Protein AF-A0A519RI05-F1 (afdb_monomer)

Radius of gyration: 17.78 Å; Cα contacts (8 Å, |Δi|>4): 176; chains: 1; bounding box: 58×32×53 Å

Mean predicted aligned error: 11.4 Å

Foldseek 3Di:
DDDDDPVPPPPDPVVCQPFFKKKWFQDPVGIWIKTAGPVQKIFTPAACPQPRHHRMFGWDDDPQKIFTPRYPPDPHGPDIWGWDDPDPAWIDTPGMIMGTDD

Sequence (102 aa):
MKQIIPLLLFLLISCSNKSTLEGRWVSYDGVIDCELFENNTYAFPGRNPFNGEPSKGFYKFKNDTLSLYANKTDKKPYMATKITFISKDEITFEQLSLRRKE

Nearest PDB structures (foldseek):
  7z8j-assembly1_h  TM=3.856E-01  e=6.309E+00  Homo sapiens
  7z8f-assembly1_h  TM=3.630E-01  e=6.663E+00  Homo sapiens
  8ptk-assembly1_h  TM=2.881E-01  e=6.309E+00  Homo sapiens
  7z8f-assembly1_o  TM=2.668E-01  e=7.036E+00  Homo sapiens

Structure (mmCIF, N/CA/C/O backbone):
data_AF-A0A519RI05-F1
#
_entry.id   AF-A0A519RI05-F1
#
loop_
_atom_site.group_PDB
_atom_site.id
_atom_site.type_symbol
_atom_site.label_atom_id
_atom_site.label_alt_id
_atom_site.label_comp_id
_atom_site.label_asym_id
_atom_site.label_entity_id
_atom_site.label_seq_id
_atom_site.pdbx_PDB_ins_code
_atom_site.Cartn_x
_atom_site.Cartn_y
_atom_site.Cartn_z
_atom_site.occupancy
_atom_site.B_iso_or_equiv
_atom_site.auth_seq_id
_atom_site.auth_comp_id
_atom_site.auth_asym_id
_atom_site.auth_atom_id
_atom_site.pdbx_PDB_model_num
ATOM 1 N N . MET A 1 1 ? 41.779 -2.185 35.899 1.00 37.72 1 MET A N 1
ATOM 2 C CA . MET A 1 1 ? 41.501 -3.247 34.911 1.00 37.72 1 MET A CA 1
ATOM 3 C C . MET A 1 1 ? 40.049 -3.130 34.461 1.00 37.72 1 MET A C 1
ATOM 5 O O . MET A 1 1 ? 39.182 -3.118 35.316 1.00 37.72 1 MET A O 1
ATOM 9 N N . LYS A 1 2 ? 39.869 -2.981 33.141 1.00 48.72 2 LYS A N 1
ATOM 10 C CA . LYS A 1 2 ? 38.791 -3.435 32.234 1.00 48.72 2 LYS A CA 1
ATOM 11 C C . LYS A 1 2 ? 37.300 -3.231 32.583 1.00 48.72 2 LYS A C 1
ATOM 13 O O . LYS A 1 2 ? 36.772 -3.754 33.553 1.00 48.72 2 LYS A O 1
ATOM 18 N N . GLN A 1 3 ? 36.654 -2.529 31.647 1.00 46.66 3 GLN A N 1
ATOM 19 C CA . GLN A 1 3 ? 35.223 -2.328 31.422 1.00 46.66 3 GLN A CA 1
ATOM 20 C C . GLN A 1 3 ? 34.454 -3.657 31.309 1.00 46.66 3 GLN A C 1
ATOM 22 O O . GLN A 1 3 ? 34.849 -4.527 30.535 1.00 46.66 3 GLN A O 1
ATOM 27 N N . ILE A 1 4 ? 33.308 -3.765 31.989 1.00 53.50 4 ILE A N 1
ATOM 28 C CA . ILE A 1 4 ? 32.255 -4.738 31.665 1.00 53.50 4 ILE A CA 1
ATOM 29 C C . ILE A 1 4 ? 31.145 -3.971 30.942 1.00 53.50 4 ILE A C 1
ATOM 31 O O . ILE A 1 4 ? 30.225 -3.412 31.526 1.00 53.50 4 ILE A O 1
ATOM 35 N N . ILE A 1 5 ? 31.372 -3.835 29.642 1.00 52.31 5 ILE A N 1
ATOM 36 C CA . ILE A 1 5 ? 30.405 -3.947 28.553 1.00 52.31 5 ILE A CA 1
ATOM 37 C C . ILE A 1 5 ? 28.928 -4.126 28.996 1.00 52.31 5 ILE A C 1
ATOM 39 O O . ILE A 1 5 ? 28.549 -5.223 29.399 1.00 52.31 5 ILE A O 1
ATOM 43 N N . PRO A 1 6 ? 28.046 -3.131 28.775 1.00 47.88 6 PRO A N 1
ATOM 44 C CA . PRO A 1 6 ? 26.628 -3.368 28.535 1.00 47.88 6 PRO A CA 1
ATOM 45 C C . PRO A 1 6 ? 26.370 -3.555 27.020 1.00 47.88 6 PRO A C 1
ATOM 47 O O . PRO A 1 6 ? 25.471 -2.943 26.447 1.00 47.88 6 PRO A O 1
ATOM 50 N N . LEU A 1 7 ? 27.154 -4.407 26.335 1.00 47.53 7 LEU A N 1
ATOM 51 C CA . LEU A 1 7 ? 26.748 -5.029 25.057 1.00 47.53 7 LEU A CA 1
ATOM 52 C C . LEU A 1 7 ? 25.684 -6.057 25.418 1.00 47.53 7 LEU A C 1
ATOM 54 O O . LEU A 1 7 ? 25.973 -7.238 25.545 1.00 47.53 7 LEU A O 1
ATOM 58 N N . LEU A 1 8 ? 24.464 -5.598 25.623 1.00 41.12 8 LEU A N 1
ATOM 59 C CA . LEU A 1 8 ? 23.264 -6.383 25.327 1.00 41.12 8 LEU A CA 1
ATOM 60 C C . LEU A 1 8 ? 22.002 -5.512 25.347 1.00 41.12 8 LEU A C 1
ATOM 62 O O . LEU A 1 8 ? 20.901 -6.029 25.245 1.00 41.12 8 LEU A O 1
ATOM 66 N N . LEU A 1 9 ? 22.150 -4.180 25.388 1.00 40.47 9 LEU A N 1
ATOM 67 C CA . LEU A 1 9 ? 21.054 -3.225 25.186 1.00 40.47 9 LEU A CA 1
ATOM 68 C C . LEU A 1 9 ? 20.801 -2.868 23.711 1.00 40.47 9 LEU A C 1
ATOM 70 O O . LEU A 1 9 ? 19.929 -2.062 23.412 1.00 40.47 9 LEU A O 1
ATOM 74 N N . PHE A 1 10 ? 21.515 -3.507 22.785 1.00 43.88 10 PHE A N 1
ATOM 75 C CA . PHE A 1 10 ? 21.233 -3.460 21.347 1.00 43.88 10 PHE A CA 1
ATOM 76 C C . PHE A 1 10 ? 21.089 -4.864 20.756 1.00 43.88 10 PHE A C 1
ATOM 78 O O . PHE A 1 10 ? 21.327 -5.067 19.565 1.00 43.88 10 PHE A O 1
ATOM 85 N N . LEU A 1 11 ? 20.684 -5.849 21.574 1.00 35.91 11 LEU A N 1
ATOM 86 C CA . LEU A 1 11 ? 20.172 -7.108 21.050 1.00 35.91 11 LEU A CA 1
ATOM 87 C C . LEU A 1 11 ? 18.829 -6.809 20.387 1.00 35.91 11 LEU A C 1
ATOM 89 O O . LEU A 1 11 ? 17.774 -6.898 21.001 1.00 35.91 11 LEU A O 1
ATOM 93 N N . LEU A 1 12 ? 18.939 -6.369 19.136 1.00 42.09 12 LEU A N 1
ATOM 94 C CA . LEU A 1 12 ? 18.020 -6.674 18.065 1.00 42.09 12 LEU A CA 1
ATOM 95 C C . LEU A 1 12 ? 16.572 -6.584 18.547 1.00 42.09 12 LEU A C 1
ATOM 97 O O . LEU A 1 12 ? 15.880 -7.597 18.669 1.00 42.09 12 LEU A O 1
ATOM 101 N N . ILE A 1 13 ? 16.087 -5.342 18.681 1.00 44.31 13 ILE A N 1
ATOM 102 C CA . ILE A 1 13 ? 14.762 -5.044 18.138 1.00 44.31 13 ILE A CA 1
ATOM 103 C C . ILE A 1 13 ? 14.886 -5.430 16.665 1.00 44.31 13 ILE A C 1
ATOM 105 O O . ILE A 1 13 ? 15.236 -4.640 15.792 1.00 44.31 13 ILE A O 1
ATOM 109 N N . SER A 1 14 ? 14.720 -6.724 16.424 1.00 38.44 14 SER A N 1
ATOM 110 C CA . SER A 1 14 ? 14.279 -7.280 15.179 1.00 38.44 14 SER A CA 1
ATOM 111 C C . SER A 1 14 ? 12.960 -6.564 14.990 1.00 38.44 14 SER A C 1
ATOM 113 O O . SER A 1 14 ? 11.939 -6.928 15.568 1.00 38.44 14 SER A O 1
ATOM 115 N N . CYS A 1 15 ? 13.034 -5.425 14.298 1.00 48.62 15 CYS A N 1
ATOM 116 C CA . CYS A 1 15 ? 11.892 -4.748 13.736 1.00 48.62 15 CYS A CA 1
ATOM 117 C C . CYS A 1 15 ? 11.262 -5.787 12.822 1.00 48.62 15 CYS A C 1
ATOM 119 O O . CYS A 1 15 ? 11.609 -5.898 11.646 1.00 48.62 15 CYS A O 1
ATOM 121 N N . SER A 1 16 ? 10.408 -6.620 13.409 1.00 47.66 16 SER A N 1
ATOM 122 C CA . SER A 1 16 ? 9.506 -7.479 12.688 1.00 47.66 16 SER A CA 1
ATOM 123 C C . SER A 1 16 ? 8.569 -6.511 11.991 1.00 47.66 16 SER A C 1
ATOM 125 O O . SER A 1 16 ? 7.568 -6.069 12.547 1.00 47.66 16 SER A O 1
ATOM 127 N N . ASN A 1 17 ? 8.955 -6.091 10.788 1.00 61.16 17 ASN A N 1
ATOM 128 C CA . ASN A 1 17 ? 8.037 -5.492 9.839 1.00 61.16 17 ASN A CA 1
ATOM 129 C C . ASN A 1 17 ? 7.162 -6.646 9.358 1.00 61.16 17 ASN A C 1
ATOM 131 O O . ASN A 1 17 ? 7.352 -7.168 8.260 1.00 61.16 17 ASN A O 1
ATOM 135 N N . LYS A 1 18 ? 6.277 -7.121 10.240 1.00 67.00 18 LYS A N 1
ATOM 136 C CA . LYS A 1 18 ? 5.329 -8.165 9.899 1.00 67.00 18 LYS A CA 1
ATOM 137 C C . LYS A 1 18 ? 4.421 -7.575 8.826 1.00 67.00 18 LYS A C 1
ATOM 139 O O . LYS A 1 18 ? 3.780 -6.545 9.040 1.00 67.00 18 LYS A O 1
ATOM 144 N N . SER A 1 19 ? 4.439 -8.190 7.650 1.00 62.97 19 SER A N 1
ATOM 145 C CA . SER A 1 19 ? 3.454 -7.898 6.617 1.00 62.97 19 SER A CA 1
ATOM 146 C C . SER A 1 19 ? 2.090 -8.362 7.125 1.00 62.97 19 SER A C 1
ATOM 148 O O . SER A 1 19 ? 1.961 -9.480 7.627 1.00 62.97 19 SER A O 1
ATOM 150 N N . THR A 1 20 ? 1.095 -7.485 7.056 1.00 72.88 20 THR A N 1
ATOM 151 C CA . THR A 1 20 ? -0.268 -7.740 7.554 1.00 72.88 20 THR A CA 1
ATOM 152 C C . THR A 1 20 ? -1.232 -8.007 6.409 1.00 72.88 20 THR A C 1
ATOM 154 O O . THR A 1 20 ? -2.241 -8.691 6.581 1.00 72.88 20 THR A O 1
ATOM 157 N N . LEU A 1 21 ? -0.940 -7.438 5.238 1.00 75.25 21 LEU A N 1
ATOM 158 C CA . LEU A 1 21 ? -1.759 -7.545 4.040 1.00 75.25 21 LEU A CA 1
ATOM 159 C C . LEU A 1 21 ? -0.847 -7.702 2.828 1.00 75.25 21 LEU A C 1
ATOM 161 O O . LEU A 1 21 ? 0.142 -6.982 2.678 1.00 75.25 21 LEU A O 1
ATOM 165 N N . GLU A 1 22 ? -1.224 -8.604 1.936 1.00 79.56 22 GLU A N 1
ATOM 166 C CA . GLU A 1 22 ? -0.655 -8.687 0.598 1.00 79.56 22 GLU A CA 1
ATOM 167 C C . GLU A 1 22 ? -1.619 -8.033 -0.377 1.00 79.56 22 GLU A C 1
ATOM 169 O O . GLU A 1 22 ? -2.832 -8.240 -0.318 1.00 79.56 22 GLU A O 1
ATOM 174 N N . GLY A 1 23 ? -1.071 -7.220 -1.264 1.00 74.12 23 GLY A N 1
ATOM 175 C CA . GLY A 1 23 ? -1.815 -6.538 -2.296 1.00 74.12 23 GLY A CA 1
ATOM 176 C C . GLY A 1 23 ? -1.361 -6.929 -3.679 1.00 74.12 23 GLY A C 1
ATOM 177 O O . GLY A 1 23 ? -0.227 -7.338 -3.883 1.00 74.12 23 GLY A O 1
ATOM 178 N N . ARG A 1 24 ? -2.244 -6.760 -4.649 1.00 75.56 24 ARG A N 1
ATOM 179 C CA . ARG A 1 24 ? -1.933 -6.888 -6.064 1.00 75.56 24 ARG A CA 1
ATOM 180 C C . ARG A 1 24 ? -2.455 -5.679 -6.805 1.00 75.56 24 ARG A C 1
ATOM 182 O O . ARG A 1 24 ? -3.658 -5.449 -6.836 1.00 75.56 24 ARG A O 1
ATOM 189 N N . TRP A 1 25 ? -1.541 -4.935 -7.397 1.00 73.44 25 TRP A N 1
ATOM 190 C CA . TRP A 1 25 ? -1.782 -3.708 -8.136 1.00 73.44 25 TRP A CA 1
ATOM 191 C C . TRP A 1 25 ? -1.862 -4.053 -9.606 1.00 73.44 25 TRP A C 1
ATOM 193 O O . TRP A 1 25 ? -1.035 -4.810 -10.107 1.00 73.44 25 TRP A O 1
ATOM 203 N N . VAL A 1 26 ? -2.848 -3.502 -10.294 1.00 67.19 26 VAL A N 1
ATOM 204 C CA . VAL A 1 26 ? -2.987 -3.649 -11.738 1.00 67.19 26 VAL A CA 1
ATOM 205 C C . VAL A 1 26 ? -2.814 -2.262 -12.337 1.00 67.19 26 VAL A C 1
ATOM 207 O O . VAL A 1 26 ? -3.666 -1.393 -12.161 1.00 67.19 26 VAL A O 1
ATOM 210 N N . SER A 1 27 ? -1.682 -2.040 -12.998 1.00 63.34 27 SER A N 1
ATOM 211 C CA . SER A 1 27 ? -1.420 -0.843 -13.794 1.00 63.34 27 SER A CA 1
ATOM 212 C C . SER A 1 27 ? -1.553 -1.166 -15.285 1.00 63.34 27 SER A C 1
ATOM 214 O O . SER A 1 27 ? -1.739 -2.319 -15.677 1.00 63.34 27 SER A O 1
ATOM 216 N N . TYR A 1 28 ? -1.449 -0.142 -16.134 1.00 56.81 28 TYR A N 1
ATOM 217 C CA . TYR A 1 28 ? -1.408 -0.331 -17.588 1.00 56.81 28 TYR A CA 1
ATOM 218 C C . TYR A 1 28 ? -0.225 -1.213 -18.031 1.00 56.81 28 TYR A C 1
ATOM 220 O O . TYR A 1 28 ? -0.353 -1.995 -18.968 1.00 56.81 28 TYR A O 1
ATOM 228 N N . ASP A 1 29 ? 0.900 -1.126 -17.319 1.00 59.28 29 ASP A N 1
ATOM 229 C CA . ASP A 1 29 ? 2.144 -1.828 -17.650 1.00 59.28 29 ASP A CA 1
ATOM 230 C C . ASP A 1 29 ? 2.216 -3.250 -17.066 1.00 59.28 29 ASP A C 1
ATOM 232 O O . ASP A 1 29 ? 3.181 -3.976 -17.310 1.00 59.28 29 ASP A O 1
ATOM 236 N N . GLY A 1 30 ? 1.201 -3.667 -16.301 1.00 68.81 30 GLY A N 1
ATOM 237 C CA . GLY A 1 30 ? 1.076 -5.029 -15.798 1.00 68.81 30 GLY A CA 1
ATOM 238 C C . GLY A 1 30 ? 0.603 -5.123 -14.353 1.00 68.81 30 GLY A C 1
ATOM 239 O O . GLY A 1 30 ? 0.030 -4.204 -13.771 1.00 68.81 30 GLY A O 1
ATOM 240 N N . VAL A 1 31 ? 0.831 -6.299 -13.778 1.00 73.50 31 VAL A N 1
ATOM 241 C CA .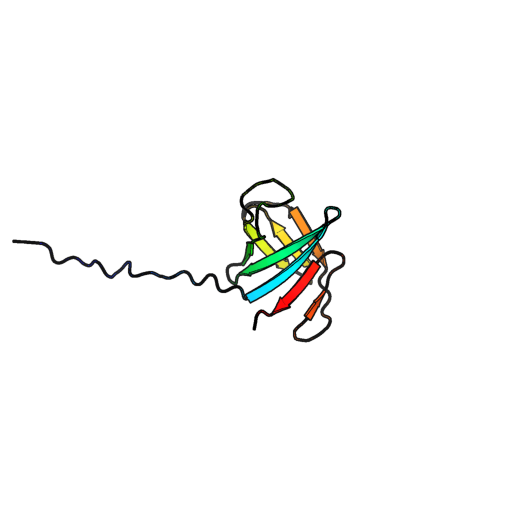 VAL A 1 31 ? 0.409 -6.643 -12.422 1.00 73.50 31 VAL A CA 1
ATOM 242 C C . VAL A 1 31 ? 1.620 -6.617 -11.497 1.00 73.50 31 VAL A C 1
ATOM 244 O O . VAL A 1 31 ? 2.634 -7.247 -11.788 1.00 73.50 31 VAL A O 1
ATOM 247 N N . ILE A 1 32 ? 1.514 -5.902 -10.380 1.00 73.56 32 ILE A N 1
ATOM 248 C CA . ILE A 1 32 ? 2.586 -5.724 -9.402 1.00 73.56 32 ILE A CA 1
ATOM 249 C C . ILE A 1 32 ? 2.060 -6.135 -8.029 1.00 73.56 32 ILE A C 1
ATOM 251 O O . ILE A 1 32 ? 1.155 -5.506 -7.484 1.00 73.56 32 ILE A O 1
ATOM 255 N N . ASP A 1 33 ? 2.624 -7.189 -7.450 1.00 79.62 33 ASP A N 1
ATOM 256 C CA . ASP A 1 33 ? 2.304 -7.564 -6.073 1.00 79.62 33 ASP A CA 1
ATOM 257 C C . ASP A 1 33 ? 2.885 -6.525 -5.093 1.00 79.62 33 ASP A C 1
ATOM 259 O O . ASP A 1 33 ? 3.876 -5.865 -5.380 1.00 79.62 33 ASP A O 1
ATOM 263 N N . CYS A 1 34 ? 2.282 -6.332 -3.929 1.00 80.75 34 CYS A N 1
ATOM 264 C CA . CYS A 1 34 ? 2.791 -5.467 -2.873 1.00 80.75 34 CYS A CA 1
ATOM 265 C C . CYS A 1 34 ? 2.578 -6.103 -1.505 1.00 80.75 34 CYS A C 1
ATOM 267 O O . CYS A 1 34 ? 1.709 -6.950 -1.313 1.00 80.75 34 CYS A O 1
ATOM 269 N N . GLU A 1 35 ? 3.291 -5.593 -0.515 1.00 86.06 35 GLU A N 1
ATOM 270 C CA . GLU A 1 35 ? 3.047 -5.893 0.890 1.00 86.06 35 GLU A CA 1
ATOM 271 C C . GLU A 1 35 ? 2.752 -4.601 1.647 1.00 86.06 35 GLU A C 1
ATOM 273 O O . GLU A 1 35 ? 3.411 -3.583 1.422 1.00 86.06 35 GLU A O 1
ATOM 278 N N . LEU A 1 36 ? 1.760 -4.638 2.537 1.00 85.88 36 LEU A N 1
ATOM 279 C CA . LEU A 1 36 ? 1.484 -3.577 3.501 1.00 85.88 36 LEU A CA 1
ATOM 280 C C . LEU A 1 36 ? 1.909 -4.044 4.894 1.00 85.88 36 LEU A C 1
ATOM 282 O O . LEU A 1 36 ? 1.568 -5.144 5.337 1.00 85.88 36 LEU A O 1
ATOM 286 N N . PHE A 1 37 ? 2.623 -3.173 5.592 1.00 86.31 37 PHE A N 1
ATOM 287 C CA . PHE A 1 37 ? 3.180 -3.427 6.915 1.00 86.31 37 PHE A CA 1
ATOM 288 C C . PHE A 1 37 ? 2.446 -2.613 7.984 1.00 86.31 37 PHE A C 1
ATOM 290 O O . PHE A 1 37 ? 2.031 -1.480 7.734 1.00 86.31 37 PHE A O 1
ATOM 297 N N . GLU A 1 38 ? 2.375 -3.136 9.212 1.00 84.44 38 GLU A N 1
ATOM 298 C CA . GLU A 1 38 ? 1.662 -2.509 10.349 1.00 84.44 38 GLU A CA 1
ATOM 299 C C . GLU A 1 38 ? 2.121 -1.078 10.673 1.00 84.44 38 GLU A C 1
ATOM 301 O O . GLU A 1 38 ? 1.384 -0.281 11.250 1.00 84.44 38 GLU A O 1
ATOM 306 N N . ASN A 1 39 ? 3.338 -0.717 10.272 1.00 85.25 39 ASN A N 1
ATOM 307 C CA . ASN A 1 39 ? 3.922 0.607 10.472 1.00 85.25 39 ASN A CA 1
ATOM 308 C C . ASN A 1 39 ? 3.465 1.660 9.434 1.00 85.25 39 ASN A C 1
ATOM 310 O O . ASN A 1 39 ? 4.079 2.726 9.338 1.00 85.25 39 ASN A O 1
ATOM 314 N N . ASN A 1 40 ? 2.396 1.391 8.676 1.00 88.81 40 ASN A N 1
ATOM 315 C CA . ASN A 1 40 ? 1.882 2.235 7.591 1.00 88.81 40 ASN A CA 1
ATOM 316 C C . ASN A 1 40 ? 2.860 2.414 6.420 1.00 88.81 40 ASN A C 1
ATOM 318 O O . ASN A 1 40 ? 2.840 3.446 5.742 1.00 88.81 40 ASN A O 1
ATOM 322 N N . THR A 1 41 ? 3.724 1.427 6.183 1.00 89.62 41 THR A N 1
ATOM 323 C CA . THR A 1 41 ? 4.579 1.387 4.992 1.00 89.62 41 THR A CA 1
ATOM 324 C C . THR A 1 41 ? 4.112 0.312 4.031 1.00 89.62 41 THR A C 1
ATOM 326 O O . THR A 1 41 ? 3.479 -0.664 4.431 1.00 89.62 41 THR A O 1
ATOM 329 N N . TYR A 1 42 ? 4.403 0.499 2.751 1.00 86.62 42 TYR A N 1
ATOM 330 C CA . TYR A 1 42 ? 4.220 -0.538 1.743 1.00 86.62 42 TYR A CA 1
ATOM 331 C C . TYR A 1 42 ? 5.550 -0.860 1.075 1.00 86.62 42 TYR A C 1
ATOM 333 O O . TYR A 1 42 ? 6.464 -0.029 1.089 1.00 86.62 42 TYR A O 1
ATOM 341 N N . ALA A 1 43 ? 5.642 -2.040 0.467 1.00 86.00 43 ALA A N 1
ATOM 342 C CA . ALA A 1 43 ? 6.723 -2.392 -0.438 1.00 86.00 43 ALA A CA 1
ATOM 343 C C . ALA A 1 43 ? 6.205 -3.081 -1.710 1.00 86.00 43 ALA A C 1
ATOM 345 O O . ALA A 1 43 ? 5.299 -3.903 -1.628 1.00 86.00 43 ALA A O 1
ATOM 346 N N . PHE A 1 44 ? 6.811 -2.794 -2.864 1.00 79.94 44 PHE A N 1
ATOM 347 C CA . PHE A 1 44 ? 6.699 -3.603 -4.084 1.00 79.94 44 PHE A CA 1
ATOM 348 C C . PHE A 1 44 ? 7.943 -4.501 -4.250 1.00 79.94 44 PHE A C 1
ATOM 350 O O . PHE A 1 44 ? 9.029 -4.147 -3.778 1.00 79.94 44 PHE A O 1
ATOM 357 N N . PRO A 1 45 ? 7.857 -5.644 -4.943 1.00 71.06 45 PRO A N 1
ATOM 358 C CA . PRO A 1 45 ? 9.029 -6.346 -5.431 1.00 71.06 45 PRO A CA 1
ATOM 359 C C . PRO A 1 45 ? 9.674 -5.514 -6.552 1.00 71.06 45 PRO A C 1
ATOM 361 O O . PRO A 1 45 ? 9.031 -5.174 -7.541 1.00 71.06 45 PRO A O 1
ATOM 364 N N . GLY A 1 46 ? 10.954 -5.166 -6.403 1.00 73.75 46 GLY A N 1
ATOM 365 C CA . GLY A 1 46 ? 11.717 -4.447 -7.431 1.00 73.75 46 GLY A CA 1
ATOM 366 C C . GLY A 1 46 ? 11.820 -2.938 -7.203 1.00 73.75 46 GLY A C 1
ATOM 367 O O . GLY A 1 46 ? 12.191 -2.499 -6.117 1.00 73.75 46 GLY A O 1
ATOM 368 N N . ARG A 1 47 ? 11.580 -2.138 -8.247 1.00 69.19 47 ARG A N 1
ATOM 369 C CA . ARG A 1 47 ? 11.580 -0.665 -8.181 1.00 69.19 47 ARG A CA 1
ATOM 370 C C . ARG A 1 47 ? 10.153 -0.152 -8.202 1.00 69.19 47 ARG A C 1
ATOM 372 O O . ARG A 1 47 ? 9.279 -0.787 -8.784 1.00 69.19 47 ARG A O 1
ATOM 379 N N . ASN A 1 48 ? 9.924 1.000 -7.581 1.00 66.88 48 ASN A N 1
ATOM 380 C CA . ASN A 1 48 ? 8.638 1.665 -7.684 1.00 66.88 48 ASN A CA 1
ATOM 381 C C . ASN A 1 48 ? 8.372 1.993 -9.173 1.00 66.88 48 ASN A C 1
ATOM 383 O O . ASN A 1 48 ? 9.172 2.716 -9.776 1.00 66.88 48 ASN A O 1
ATOM 387 N N . PRO A 1 49 ? 7.285 1.476 -9.776 1.00 61.56 49 PRO A N 1
ATOM 388 C CA . PRO A 1 49 ? 7.006 1.630 -11.209 1.00 61.56 49 PRO A CA 1
ATOM 389 C C . PRO A 1 49 ? 6.770 3.090 -11.618 1.00 61.56 49 PRO A C 1
ATOM 391 O O . PRO A 1 49 ? 6.776 3.420 -12.797 1.00 61.56 49 PRO A O 1
ATOM 394 N N . PHE A 1 50 ? 6.574 3.976 -10.646 1.00 63.00 50 PHE A N 1
ATOM 395 C CA . PHE A 1 50 ? 6.108 5.328 -10.875 1.00 63.00 50 PHE A CA 1
ATOM 396 C C . PHE A 1 50 ? 7.194 6.399 -10.791 1.00 63.00 50 PHE A C 1
ATOM 398 O O . PHE A 1 50 ? 7.044 7.479 -11.358 1.00 63.00 50 PHE A O 1
ATOM 405 N N . ASN A 1 51 ? 8.275 6.125 -10.063 1.00 65.69 51 ASN A N 1
ATOM 406 C CA . ASN A 1 51 ? 9.385 7.064 -9.895 1.00 65.69 51 ASN A CA 1
ATOM 407 C C . ASN A 1 51 ? 10.771 6.396 -9.937 1.00 65.69 51 ASN A C 1
ATOM 409 O O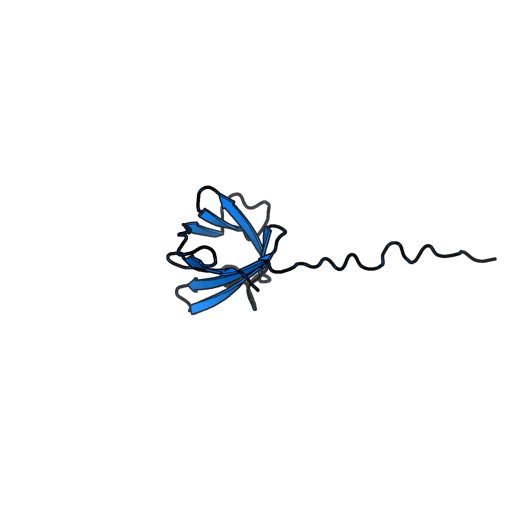 . ASN A 1 51 ? 11.771 7.094 -9.828 1.00 65.69 51 ASN A O 1
ATOM 413 N N . GLY A 1 52 ? 10.853 5.070 -10.101 1.00 65.94 52 GLY A N 1
ATOM 414 C CA . GLY A 1 52 ? 12.118 4.339 -10.221 1.00 65.94 52 GLY A CA 1
ATOM 415 C C . GLY A 1 52 ? 12.939 4.218 -8.929 1.00 65.94 52 GLY A C 1
ATOM 416 O O . GLY A 1 52 ? 14.001 3.590 -8.957 1.00 65.94 52 GLY A O 1
ATOM 417 N N . GLU A 1 53 ? 12.450 4.772 -7.818 1.00 67.25 53 GLU A N 1
ATOM 418 C CA . GLU A 1 53 ? 13.067 4.736 -6.487 1.00 67.25 53 GLU A CA 1
ATOM 419 C C . GLU A 1 53 ? 12.909 3.348 -5.826 1.00 67.25 53 GLU A C 1
ATOM 421 O O . GLU A 1 53 ? 12.113 2.519 -6.304 1.00 67.25 53 GLU A O 1
ATOM 426 N N . PRO A 1 54 ? 13.654 3.041 -4.736 1.00 61.94 54 PRO A N 1
ATOM 427 C C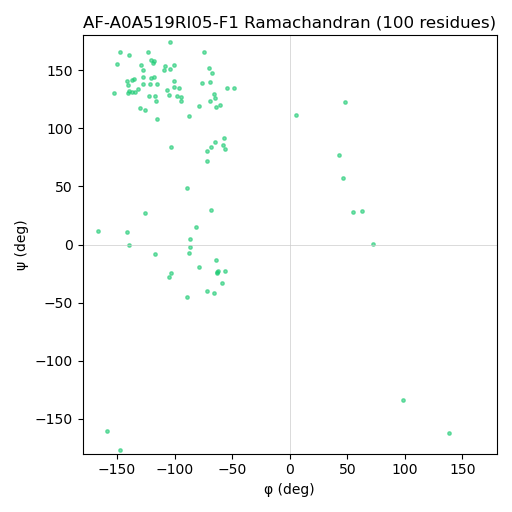A . PRO A 1 54 ? 13.421 1.835 -3.951 1.00 61.94 54 PRO A CA 1
ATOM 428 C C . PRO A 1 54 ? 11.938 1.703 -3.624 1.00 61.94 54 PRO A C 1
ATOM 430 O O . PRO A 1 54 ? 11.273 2.665 -3.250 1.00 61.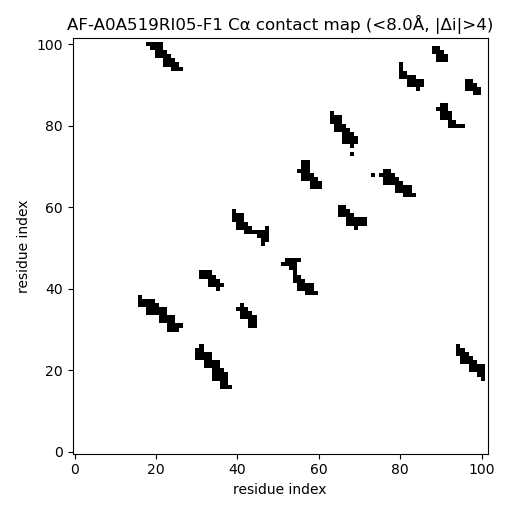94 54 PRO A O 1
ATOM 433 N N . SER A 1 55 ? 11.430 0.489 -3.804 1.00 74.25 55 SER A N 1
ATOM 434 C CA . SER A 1 55 ? 10.018 0.130 -3.871 1.00 74.25 55 SER A CA 1
ATOM 435 C C . SER A 1 55 ? 9.238 0.276 -2.569 1.00 74.25 55 SER A C 1
ATOM 437 O O . SER A 1 55 ? 8.304 -0.479 -2.346 1.00 74.25 55 SER A O 1
ATOM 439 N N . LYS A 1 56 ? 9.610 1.197 -1.683 1.00 81.69 56 LYS A N 1
ATOM 440 C CA . LYS A 1 56 ? 8.994 1.386 -0.376 1.00 81.69 56 LYS A CA 1
ATOM 441 C C . LYS A 1 56 ? 8.425 2.787 -0.258 1.00 81.69 56 LYS A C 1
ATOM 443 O O . LYS A 1 56 ? 9.013 3.748 -0.741 1.00 81.69 56 LYS A O 1
ATOM 448 N N . GLY A 1 57 ? 7.294 2.895 0.418 1.00 87.00 57 GLY A N 1
ATOM 449 C CA . GLY A 1 57 ? 6.657 4.175 0.692 1.00 87.00 57 GLY A CA 1
ATOM 450 C C . GLY A 1 57 ? 5.718 4.082 1.880 1.00 87.00 57 GLY A C 1
ATOM 451 O O . GLY A 1 57 ? 5.811 3.161 2.692 1.00 87.00 57 GLY A O 1
ATOM 452 N N . PHE A 1 58 ? 4.803 5.039 1.980 1.00 89.56 58 PHE A N 1
ATOM 453 C CA . PHE A 1 58 ? 3.836 5.134 3.068 1.00 89.56 58 PHE A CA 1
ATOM 454 C C . PHE A 1 58 ? 2.422 5.006 2.533 1.00 89.56 58 PHE A C 1
ATOM 456 O O . PHE A 1 58 ? 2.116 5.523 1.461 1.00 89.56 58 PHE A O 1
ATOM 463 N N . TYR A 1 59 ? 1.540 4.364 3.288 1.00 88.62 59 TYR A N 1
ATOM 464 C CA . TYR A 1 59 ? 0.126 4.321 2.950 1.00 88.62 59 TYR A CA 1
ATOM 465 C C . TYR A 1 59 ? -0.729 4.975 4.033 1.00 88.62 59 TYR A C 1
ATOM 467 O O . TYR A 1 59 ? -0.334 5.100 5.193 1.00 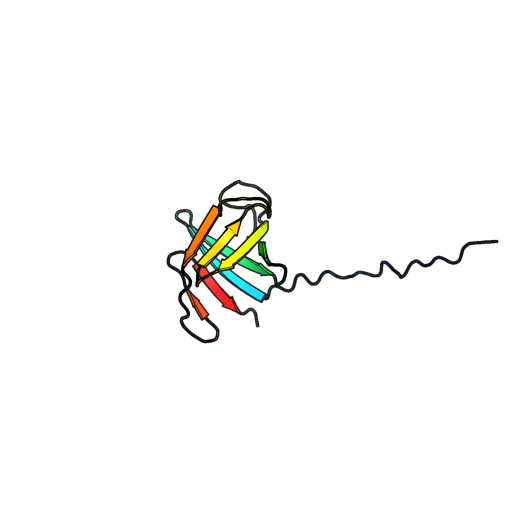88.62 59 TYR A O 1
ATOM 475 N N . LYS A 1 60 ? -1.934 5.397 3.649 1.00 90.38 60 LYS A N 1
ATOM 476 C CA . LYS A 1 60 ? -2.953 5.891 4.573 1.00 90.38 60 LYS A CA 1
ATOM 477 C C . LYS A 1 60 ? -4.329 5.395 4.158 1.00 90.38 60 LYS A C 1
ATOM 479 O O . LYS A 1 60 ? -4.724 5.586 3.012 1.00 90.38 60 LYS A O 1
ATOM 484 N N . PHE A 1 61 ? -5.065 4.837 5.116 1.00 86.12 61 PHE A N 1
ATOM 485 C CA . PHE A 1 61 ? -6.489 4.543 4.977 1.00 86.12 61 PHE A CA 1
ATOM 486 C C . PHE A 1 61 ? -7.313 5.705 5.543 1.00 86.12 61 PHE A C 1
ATOM 488 O O . PHE A 1 61 ? -7.096 6.131 6.680 1.00 86.12 61 PHE A O 1
ATOM 495 N N . LYS A 1 62 ? -8.249 6.245 4.759 1.00 87.50 62 LYS A N 1
ATOM 496 C CA . LYS A 1 62 ? -9.223 7.248 5.218 1.00 87.50 62 LYS A CA 1
ATOM 497 C C . LYS A 1 62 ? -10.498 7.151 4.385 1.00 87.50 62 LYS A C 1
ATOM 499 O O . LYS A 1 62 ? -10.397 7.220 3.168 1.00 87.50 62 LYS A O 1
ATOM 504 N N . ASN A 1 63 ? -11.666 7.080 5.029 1.00 85.25 63 ASN A N 1
ATOM 505 C CA . ASN A 1 63 ? -12.985 7.096 4.371 1.00 85.25 63 ASN A CA 1
ATOM 506 C C . ASN A 1 63 ? -13.043 6.152 3.154 1.00 85.25 63 ASN A C 1
ATOM 508 O O . ASN A 1 63 ? -13.239 6.602 2.026 1.00 85.25 63 ASN A O 1
ATOM 512 N N . ASP A 1 64 ? -12.754 4.870 3.380 1.00 82.88 64 ASP A N 1
ATOM 513 C CA . ASP A 1 64 ? -12.731 3.825 2.346 1.00 82.88 64 ASP A CA 1
ATOM 514 C C . ASP A 1 64 ? -11.819 4.136 1.152 1.00 82.88 64 ASP A C 1
ATOM 516 O O . ASP A 1 64 ? -12.058 3.690 0.035 1.00 82.88 64 ASP A O 1
ATOM 520 N N . THR A 1 65 ? -10.766 4.922 1.368 1.00 83.94 65 THR A N 1
ATOM 521 C CA . THR A 1 65 ? -9.739 5.222 0.368 1.00 83.94 65 THR A CA 1
ATOM 522 C C . THR A 1 65 ? -8.380 4.798 0.902 1.00 83.94 65 THR A C 1
ATOM 524 O O . THR A 1 65 ? -7.991 5.202 2.003 1.00 83.94 65 THR A O 1
ATOM 527 N N . LEU A 1 66 ? -7.653 4.004 0.114 1.00 86.31 66 LEU A N 1
ATOM 528 C CA . LEU A 1 66 ? -6.233 3.740 0.321 1.00 86.31 66 LEU A CA 1
ATOM 529 C C . LEU A 1 66 ? -5.428 4.705 -0.537 1.00 86.31 66 LEU A C 1
ATOM 531 O O . LEU A 1 66 ? -5.571 4.725 -1.758 1.00 86.31 66 LEU A O 1
ATOM 535 N N . SER A 1 67 ? -4.552 5.461 0.109 1.00 86.88 67 SER A N 1
ATOM 536 C CA . SER A 1 67 ? -3.662 6.419 -0.537 1.00 86.88 67 SER A CA 1
ATOM 537 C C . SER A 1 67 ? -2.209 6.017 -0.323 1.00 86.88 67 SER A C 1
ATOM 539 O O . SER A 1 67 ? -1.806 5.823 0.824 1.00 86.88 67 SER A O 1
ATOM 541 N N . LEU A 1 68 ? -1.422 5.932 -1.397 1.00 84.25 68 LEU A N 1
ATOM 542 C CA . LEU A 1 68 ? 0.023 5.710 -1.346 1.00 84.25 68 LEU A CA 1
ATOM 543 C C . LEU A 1 68 ? 0.800 7.005 -1.541 1.00 84.25 68 LEU A C 1
ATOM 545 O O . LEU A 1 68 ? 0.491 7.815 -2.412 1.00 84.25 68 LEU A O 1
ATOM 549 N N . TYR A 1 69 ? 1.873 7.138 -0.780 1.00 86.69 69 TYR A N 1
ATOM 550 C CA . TYR A 1 69 ? 2.808 8.250 -0.800 1.00 86.69 69 TYR A CA 1
ATOM 551 C C . TYR A 1 69 ? 4.222 7.694 -0.964 1.00 86.69 69 TYR A C 1
ATOM 553 O O . TYR A 1 69 ? 4.534 6.629 -0.423 1.00 86.69 69 TYR A O 1
ATOM 561 N N . ALA A 1 70 ? 5.087 8.394 -1.697 1.00 82.44 70 ALA A N 1
ATOM 562 C CA . ALA A 1 70 ? 6.498 8.017 -1.758 1.00 82.44 70 ALA A CA 1
ATOM 563 C C . ALA A 1 70 ? 7.178 8.356 -0.421 1.00 82.44 70 ALA A C 1
ATOM 565 O O . ALA A 1 70 ? 7.922 7.547 0.125 1.00 82.44 70 ALA A O 1
ATOM 566 N N . ASN A 1 71 ? 6.832 9.509 0.161 1.00 83.31 71 ASN A N 1
ATOM 567 C CA . ASN A 1 71 ? 7.361 10.000 1.429 1.00 83.31 71 ASN A CA 1
ATOM 568 C C . ASN A 1 71 ? 6.249 10.420 2.397 1.00 83.31 71 ASN A C 1
ATOM 570 O O . ASN A 1 71 ? 5.173 10.863 2.006 1.00 83.31 71 ASN A O 1
ATOM 574 N N . LYS A 1 72 ? 6.539 10.374 3.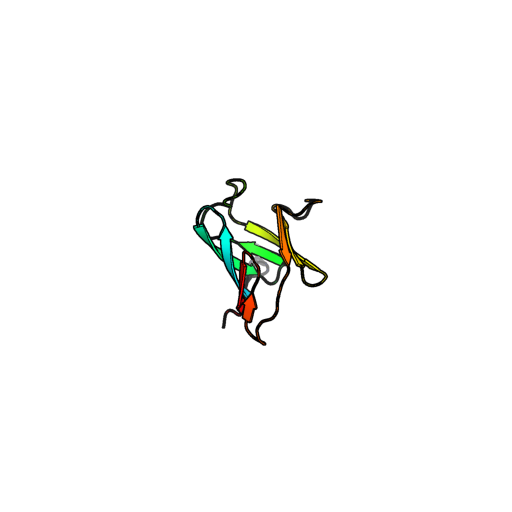702 1.00 82.19 72 LYS A N 1
ATOM 575 C CA . LYS A 1 72 ? 5.597 10.775 4.766 1.00 82.19 72 LYS A CA 1
ATOM 576 C C . LYS A 1 72 ? 5.209 12.260 4.710 1.00 82.19 72 LYS A C 1
ATOM 578 O O . LYS A 1 72 ? 4.164 12.647 5.227 1.00 82.19 72 LYS A O 1
ATOM 583 N N . THR A 1 73 ? 6.066 13.090 4.121 1.00 85.69 73 THR A N 1
ATOM 584 C CA . THR A 1 73 ? 5.879 14.542 3.977 1.00 85.69 73 THR A CA 1
ATOM 585 C C . THR A 1 73 ? 5.097 14.933 2.726 1.00 85.69 73 THR A C 1
ATOM 587 O O . THR A 1 73 ? 4.779 16.113 2.559 1.00 85.69 73 THR A O 1
ATOM 590 N N . ASP A 1 74 ? 4.796 13.980 1.843 1.00 82.38 74 ASP A N 1
ATOM 591 C CA . ASP A 1 74 ? 4.086 14.257 0.601 1.00 82.38 74 ASP A CA 1
ATOM 592 C C . ASP A 1 74 ? 2.667 14.756 0.902 1.00 82.38 74 ASP A C 1
ATOM 594 O O . ASP A 1 74 ? 1.879 14.122 1.606 1.00 82.38 74 ASP A O 1
ATOM 598 N N . LYS A 1 75 ? 2.317 15.922 0.350 1.00 86.19 75 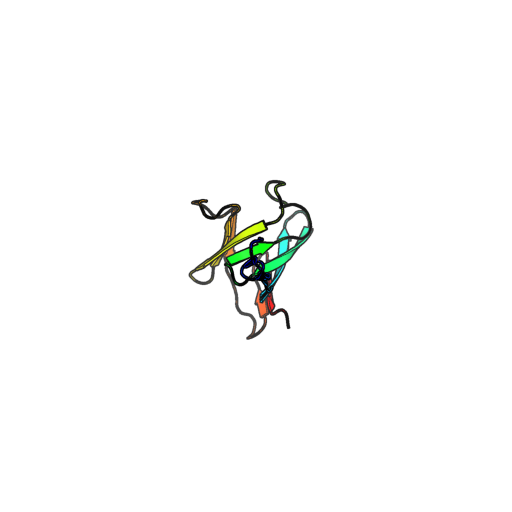LYS A N 1
ATOM 599 C CA . LYS A 1 75 ? 0.991 16.534 0.550 1.00 86.19 75 LYS A CA 1
ATOM 600 C C . LYS A 1 75 ? -0.095 15.904 -0.320 1.00 86.19 75 LYS A C 1
ATOM 602 O O . LYS A 1 75 ? -1.279 16.078 -0.038 1.00 86.19 75 LYS A O 1
ATOM 607 N N . LYS A 1 76 ? 0.295 15.210 -1.389 1.00 84.38 76 LYS A N 1
ATOM 608 C CA . LYS A 1 76 ? -0.603 14.539 -2.329 1.00 84.38 76 LYS A CA 1
ATOM 609 C C . LYS A 1 76 ? -0.168 13.085 -2.470 1.00 84.38 76 LYS A C 1
ATOM 611 O O . LYS A 1 76 ? 1.036 12.843 -2.525 1.00 84.38 76 LYS A O 1
ATOM 616 N N . PRO A 1 77 ? -1.115 12.138 -2.504 1.00 84.38 77 PRO A N 1
ATOM 617 C CA . PRO A 1 77 ? -0.768 10.765 -2.788 1.00 84.38 77 PRO A CA 1
ATOM 618 C C . PRO A 1 77 ? -0.297 10.648 -4.230 1.00 84.38 77 PRO A C 1
ATOM 620 O O . PRO A 1 77 ? -0.783 11.355 -5.114 1.00 84.38 77 PRO A O 1
ATOM 623 N N . TYR A 1 78 ? 0.629 9.729 -4.446 1.00 76.88 78 TYR A N 1
ATOM 624 C CA . TYR A 1 78 ? 0.980 9.289 -5.782 1.00 76.88 78 TYR A CA 1
ATOM 625 C C . TYR A 1 78 ? -0.205 8.550 -6.428 1.00 76.88 78 TYR A C 1
ATOM 627 O O . TYR A 1 78 ? -0.539 8.783 -7.585 1.00 76.88 78 TYR A O 1
ATOM 635 N N . MET A 1 79 ? -0.880 7.702 -5.647 1.00 75.00 79 MET A N 1
ATOM 636 C CA . MET A 1 79 ? -2.071 6.972 -6.070 1.00 75.00 79 MET A CA 1
ATOM 637 C C . MET A 1 79 ? -3.074 6.916 -4.923 1.00 75.00 79 MET A C 1
ATOM 639 O O . MET A 1 79 ? -2.689 6.726 -3.770 1.00 75.00 79 MET A O 1
ATOM 643 N N . ALA A 1 80 ? -4.356 7.064 -5.235 1.00 79.81 80 ALA A N 1
ATOM 644 C CA . ALA A 1 80 ? -5.443 6.861 -4.290 1.00 79.81 80 ALA A CA 1
ATOM 645 C C . ALA A 1 80 ? -6.532 6.031 -4.962 1.00 79.81 80 ALA A C 1
ATOM 647 O O . ALA A 1 80 ? -6.925 6.332 -6.085 1.00 79.81 80 ALA A O 1
ATOM 648 N N . THR A 1 81 ? -7.008 4.991 -4.287 1.00 79.00 81 THR A N 1
ATOM 649 C CA . THR A 1 81 ? -8.039 4.104 -4.828 1.00 79.00 81 THR A CA 1
ATOM 650 C C . THR A 1 81 ? -9.090 3.780 -3.773 1.00 79.00 81 THR A C 1
ATOM 652 O O . THR A 1 81 ? -8.780 3.648 -2.582 1.00 79.00 81 THR A O 1
ATOM 655 N N . LYS A 1 82 ? -10.353 3.719 -4.207 1.00 79.12 82 LYS A N 1
ATOM 656 C CA . LYS A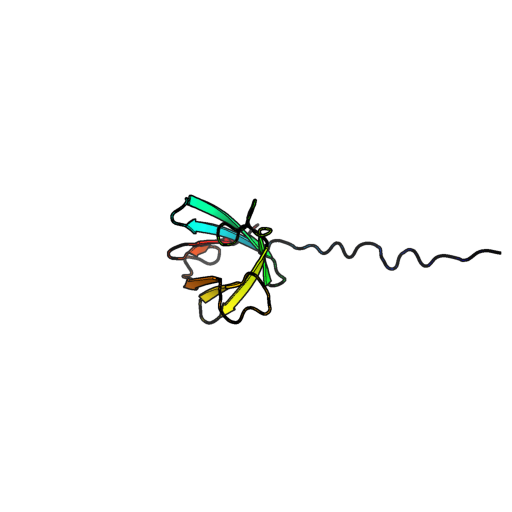 1 82 ? -11.484 3.409 -3.333 1.00 79.12 82 LYS A CA 1
ATOM 657 C C . LYS A 1 82 ? -11.507 1.915 -3.041 1.00 79.12 82 LYS A C 1
ATOM 659 O O . LYS A 1 82 ? -11.303 1.087 -3.923 1.00 79.12 82 LYS A O 1
ATOM 664 N N . ILE A 1 83 ? -11.791 1.601 -1.792 1.00 73.44 83 ILE A N 1
ATOM 665 C CA . ILE A 1 83 ? -11.800 0.259 -1.249 1.00 73.44 83 ILE A CA 1
ATOM 666 C C . ILE A 1 83 ? -13.228 -0.265 -1.229 1.00 73.44 83 ILE A C 1
ATOM 668 O O . ILE A 1 83 ? -14.113 0.389 -0.678 1.00 73.44 83 ILE A O 1
ATOM 672 N N . THR A 1 84 ? -13.444 -1.453 -1.790 1.00 73.50 84 THR A N 1
ATOM 673 C CA . THR A 1 84 ? -14.703 -2.189 -1.646 1.00 73.50 84 THR A CA 1
ATOM 674 C C . THR A 1 84 ? -14.448 -3.488 -0.898 1.00 73.50 84 THR A C 1
ATOM 676 O O . THR A 1 84 ? -13.624 -4.307 -1.302 1.00 73.50 84 THR A O 1
ATOM 679 N N . PHE A 1 85 ? -15.164 -3.685 0.204 1.00 67.38 85 PHE A N 1
ATOM 680 C CA . PHE A 1 85 ? -15.104 -4.918 0.981 1.00 67.38 85 PHE A CA 1
ATOM 681 C C . PHE A 1 85 ? -15.948 -5.992 0.287 1.00 67.38 85 PHE A C 1
ATOM 683 O O . PHE A 1 85 ? -17.151 -5.802 0.117 1.00 67.38 85 PHE A O 1
ATOM 690 N N . ILE A 1 86 ? -15.321 -7.100 -0.122 1.00 68.75 86 ILE A N 1
ATOM 691 C CA . ILE A 1 86 ? -16.024 -8.257 -0.703 1.00 68.75 86 ILE A CA 1
ATOM 692 C C . ILE A 1 86 ? -16.438 -9.213 0.416 1.00 68.75 86 ILE A C 1
ATOM 694 O O . ILE A 1 86 ? -17.568 -9.699 0.447 1.00 68.75 86 ILE A O 1
ATOM 698 N N . SER A 1 87 ? -15.522 -9.489 1.344 1.00 70.44 87 SER A N 1
ATOM 699 C CA . SER A 1 87 ? -15.742 -10.402 2.462 1.00 70.44 87 SER A CA 1
ATOM 700 C C . SER A 1 87 ? -14.955 -9.957 3.698 1.00 70.44 87 SER A C 1
ATOM 702 O O . SER A 1 87 ? -14.294 -8.918 3.699 1.00 70.44 87 SER A O 1
ATOM 704 N N . LYS A 1 88 ? -15.016 -10.752 4.773 1.00 67.88 88 LYS A N 1
ATOM 705 C CA . LYS A 1 88 ? -14.221 -10.516 5.990 1.00 67.88 88 LYS A CA 1
ATOM 706 C C . LYS A 1 88 ? -12.701 -10.601 5.748 1.00 67.88 88 LYS A C 1
ATOM 708 O O . LYS A 1 88 ? -11.946 -9.991 6.502 1.00 67.88 88 LYS A O 1
ATOM 713 N N . ASP A 1 89 ? -12.277 -11.317 4.704 1.00 66.44 89 ASP A N 1
ATOM 714 C CA . ASP A 1 89 ? -10.865 -11.605 4.411 1.00 66.44 89 ASP A CA 1
ATOM 715 C C . ASP A 1 89 ? -10.395 -10.997 3.078 1.00 66.44 89 ASP A C 1
ATOM 717 O O . ASP A 1 89 ? -9.197 -11.000 2.783 1.00 66.44 89 ASP A O 1
ATOM 721 N N . GLU A 1 90 ? -11.319 -10.446 2.285 1.00 66.69 90 GLU A N 1
ATOM 722 C CA . GLU A 1 90 ? -11.065 -10.001 0.916 1.00 66.69 90 GLU A CA 1
ATOM 723 C C . GLU A 1 90 ? -11.601 -8.598 0.645 1.00 66.69 90 GLU A C 1
ATOM 725 O O . GLU A 1 90 ? -12.749 -8.248 0.948 1.00 66.69 90 GLU A O 1
ATOM 730 N N . ILE A 1 91 ? -10.746 -7.801 0.012 1.00 67.62 91 ILE A N 1
ATOM 731 C CA . ILE A 1 91 ? -11.008 -6.415 -0.329 1.00 67.62 91 ILE A CA 1
ATOM 732 C C . ILE A 1 91 ? -10.518 -6.164 -1.762 1.00 67.62 91 ILE A C 1
ATOM 734 O O . ILE A 1 91 ? -9.375 -6.479 -2.087 1.00 67.62 91 ILE A O 1
ATOM 738 N N . THR A 1 92 ? -11.349 -5.557 -2.612 1.00 66.00 92 THR A N 1
ATOM 739 C CA . THR A 1 92 ? -11.016 -5.242 -4.014 1.00 66.00 92 THR A CA 1
ATOM 740 C C . THR A 1 92 ? -11.164 -3.756 -4.337 1.00 66.00 92 THR A C 1
ATOM 742 O O . THR A 1 92 ? -11.759 -2.983 -3.580 1.00 66.00 92 THR A O 1
ATOM 745 N N . PHE A 1 93 ? -10.603 -3.358 -5.472 1.00 70.00 93 PHE A N 1
ATOM 746 C CA . PHE A 1 93 ? -10.505 -1.996 -5.967 1.00 70.00 93 PHE A CA 1
ATOM 747 C C . PHE A 1 93 ? -10.577 -2.023 -7.505 1.00 70.00 93 PHE A C 1
ATOM 749 O O . PHE A 1 93 ? -10.353 -3.058 -8.126 1.00 70.00 93 PHE A O 1
ATOM 756 N N . GLU A 1 94 ? -10.795 -0.874 -8.151 1.00 61.50 94 GLU A N 1
ATOM 757 C CA . GLU A 1 94 ? -10.719 -0.777 -9.624 1.00 61.50 94 GLU A CA 1
ATOM 758 C C . GLU A 1 94 ? -9.316 -1.102 -10.186 1.00 61.50 94 GLU A C 1
ATOM 760 O O . GLU A 1 94 ? -9.193 -1.465 -11.351 1.00 61.50 94 GLU A O 1
ATOM 765 N N . GLN A 1 95 ? -8.256 -0.972 -9.372 1.00 65.88 95 GLN A N 1
ATOM 766 C CA . GLN A 1 95 ? -6.847 -1.140 -9.786 1.00 65.88 95 GLN A CA 1
ATOM 767 C C . GLN A 1 95 ? -5.961 -1.853 -8.742 1.00 65.88 95 GLN A C 1
ATOM 769 O O . GLN A 1 95 ? -4.734 -1.858 -8.839 1.00 65.88 95 GLN A O 1
ATOM 774 N N . LEU A 1 9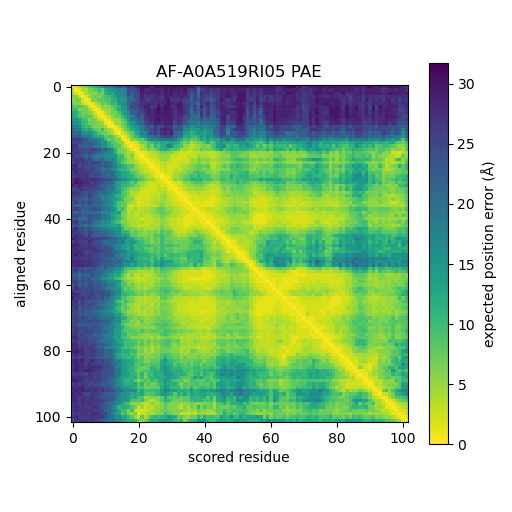6 ? -6.560 -2.438 -7.707 1.00 68.12 96 LEU A N 1
ATOM 775 C CA . LEU A 1 96 ? -5.868 -3.097 -6.599 1.00 68.12 96 LEU A CA 1
ATOM 776 C C . LEU A 1 96 ? -6.759 -4.224 -6.057 1.00 68.12 96 LEU A C 1
ATOM 778 O O . LEU A 1 96 ? -7.971 -4.179 -6.207 1.00 68.12 96 LEU A O 1
ATOM 782 N N . SER A 1 97 ? -6.179 -5.239 -5.431 1.00 66.81 97 SER A N 1
ATOM 783 C CA . SER A 1 97 ? -6.878 -6.221 -4.595 1.00 66.81 97 SER A CA 1
ATOM 784 C C . SER A 1 97 ? -6.005 -6.511 -3.383 1.00 66.81 97 SER A C 1
ATOM 786 O O . SER A 1 97 ? -4.809 -6.731 -3.553 1.00 66.81 97 SER A O 1
ATOM 788 N N . LEU A 1 98 ? -6.561 -6.496 -2.171 1.00 68.88 98 LEU A N 1
ATOM 789 C CA . LEU A 1 98 ? -5.845 -6.809 -0.931 1.00 68.88 98 LEU A CA 1
ATOM 790 C C . LEU A 1 98 ? -6.416 -8.079 -0.290 1.00 68.88 98 LEU A C 1
ATOM 792 O O . LEU A 1 98 ? -7.632 -8.243 -0.189 1.00 68.88 98 LEU A O 1
ATOM 796 N N . ARG A 1 99 ? -5.523 -8.934 0.212 1.00 76.50 99 ARG A N 1
ATOM 797 C CA . ARG A 1 99 ? -5.838 -10.113 1.027 1.00 76.50 99 ARG A CA 1
ATOM 798 C C . ARG A 1 99 ? -5.035 -10.094 2.323 1.00 76.50 99 ARG A C 1
ATOM 800 O O . ARG A 1 99 ? -3.911 -9.589 2.359 1.00 76.50 99 ARG A O 1
ATOM 807 N N . ARG A 1 100 ? -5.586 -10.666 3.392 1.00 75.88 100 ARG A N 1
ATOM 808 C CA . ARG A 1 100 ? -4.812 -10.914 4.619 1.00 75.88 100 ARG A CA 1
ATOM 809 C C . ARG A 1 100 ? -3.774 -12.010 4.384 1.00 75.88 100 ARG A C 1
ATOM 811 O O . ARG A 1 100 ? -4.050 -12.981 3.687 1.00 75.88 100 ARG A O 1
ATOM 818 N N . LYS A 1 101 ? -2.580 -11.816 4.949 1.00 69.88 101 LYS A N 1
ATOM 819 C CA . LYS A 1 101 ? -1.505 -12.815 4.961 1.00 69.88 101 LYS A CA 1
ATOM 820 C C . LYS A 1 101 ? -1.714 -13.690 6.199 1.00 69.88 101 LYS A C 1
ATOM 822 O O . LYS A 1 101 ? -1.626 -13.171 7.312 1.00 69.88 101 LYS A O 1
ATOM 827 N N . GLU A 1 102 ? -2.102 -14.947 5.987 1.00 65.31 102 GLU A N 1
ATOM 828 C CA . GLU A 1 102 ? -2.281 -15.951 7.053 1.00 65.31 102 GLU A CA 1
ATOM 829 C C . GLU A 1 102 ? -0.958 -16.283 7.760 1.00 65.31 102 GLU A C 1
ATOM 831 O O . GLU A 1 102 ? 0.091 -16.345 7.074 1.00 65.31 102 GLU A O 1
#

Solvent-accessible surface area (backbone atoms only — not comparable to full-atom values): 6084 Å² total; per-residue (Å²): 134,85,85,85,75,77,86,64,84,76,69,65,82,70,77,74,75,52,61,53,30,38,32,39,34,51,54,96,93,44,78,46,56,33,38,35,29,81,86,41,32,35,36,41,82,69,53,30,94,86,77,69,44,76,21,53,28,28,49,47,82,55,93,58,26,46,30,35,22,72,45,91,82,55,90,60,60,80,45,73,46,59,57,42,78,77,52,100,63,36,35,40,40,98,45,37,37,41,35,64,58,131

Secondary structure (DSSP, 8-state):
------TTTTS-------EEEEEEEEETTEEEEEEEETTTEEEEEEE-TTT-SEEEEEEEEETTEEEEESSTT-SS-SEEEE-EE-SSSEEE-SSEEEEE--

pLDDT: mean 70.84, std 14.07, range [35.91, 90.38]